Protein AF-A0AAV1ZS42-F1 (afdb_monomer_lite)

Structure (mmCIF, N/CA/C/O backbone):
data_AF-A0AAV1ZS42-F1
#
_entry.id   AF-A0AAV1ZS42-F1
#
lo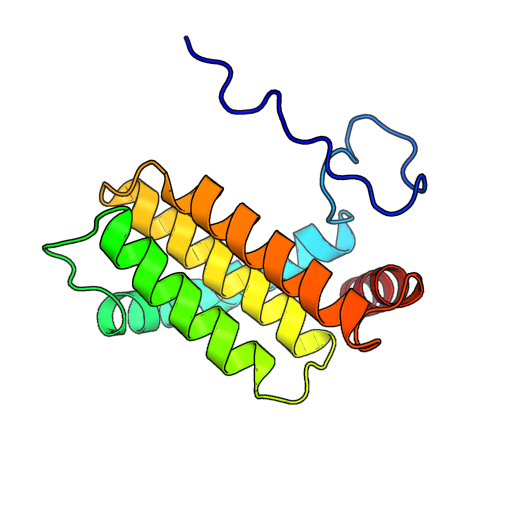op_
_atom_site.group_PDB
_atom_site.id
_atom_site.type_symbol
_atom_site.label_atom_id
_atom_site.label_alt_id
_atom_site.label_comp_id
_atom_site.label_asym_id
_atom_site.label_entity_id
_atom_site.label_seq_id
_atom_site.pdbx_PDB_ins_code
_atom_site.Cartn_x
_atom_site.Cartn_y
_atom_site.Cartn_z
_atom_site.occupancy
_atom_site.B_iso_or_equiv
_atom_site.auth_seq_id
_atom_site.auth_comp_id
_atom_site.auth_asym_id
_atom_site.auth_atom_id
_atom_site.pdbx_PDB_model_num
ATOM 1 N N . MET A 1 1 ? 27.129 5.785 1.826 1.00 35.09 1 MET A N 1
ATOM 2 C CA . MET A 1 1 ? 26.135 4.713 2.031 1.00 35.09 1 MET A CA 1
ATOM 3 C C . MET A 1 1 ? 24.907 5.416 2.598 1.00 35.09 1 MET A C 1
ATOM 5 O O . MET A 1 1 ? 24.977 5.878 3.723 1.00 35.09 1 MET A O 1
ATOM 9 N N . GLN A 1 2 ? 23.919 5.741 1.757 1.00 31.06 2 GLN A N 1
ATOM 10 C CA . GLN A 1 2 ? 22.836 6.669 2.115 1.00 31.06 2 GLN A CA 1
ATOM 11 C C . GLN A 1 2 ? 21.816 5.997 3.042 1.00 31.06 2 GLN A C 1
ATOM 13 O O . GLN A 1 2 ? 21.239 4.968 2.697 1.00 31.06 2 GLN A O 1
ATOM 18 N N . ASP A 1 3 ? 21.599 6.625 4.196 1.00 29.86 3 ASP A N 1
ATOM 19 C CA . ASP A 1 3 ? 20.615 6.313 5.237 1.00 29.86 3 ASP A CA 1
ATOM 20 C C . ASP A 1 3 ? 19.158 6.476 4.758 1.00 29.86 3 ASP A C 1
ATOM 22 O O . ASP A 1 3 ? 18.409 7.325 5.250 1.00 29.86 3 ASP A O 1
ATOM 26 N N . TYR A 1 4 ? 18.718 5.658 3.799 1.00 36.59 4 TYR A N 1
ATOM 27 C CA . TYR A 1 4 ? 17.371 5.747 3.212 1.00 36.59 4 TYR A CA 1
ATOM 28 C C . TYR A 1 4 ? 16.216 5.425 4.187 1.00 36.59 4 TYR A C 1
ATOM 30 O O . TYR A 1 4 ? 15.054 5.623 3.838 1.00 36.59 4 TYR A O 1
ATOM 38 N N . TYR A 1 5 ? 16.506 5.001 5.425 1.00 37.84 5 TYR A N 1
ATOM 39 C CA . TYR A 1 5 ? 15.503 4.591 6.421 1.00 37.84 5 TYR A CA 1
ATOM 40 C C . TYR A 1 5 ? 15.480 5.424 7.717 1.00 37.84 5 TYR A C 1
ATOM 42 O O . TYR A 1 5 ? 14.797 5.059 8.671 1.00 37.84 5 TYR A O 1
ATOM 50 N N . SER A 1 6 ? 16.153 6.579 7.776 1.00 33.28 6 SER A N 1
ATOM 51 C CA . SER A 1 6 ? 16.131 7.442 8.977 1.00 33.28 6 SER A CA 1
ATOM 52 C C . SER A 1 6 ? 14.791 8.175 9.217 1.00 33.28 6 SER A C 1
ATOM 54 O O . SER A 1 6 ? 14.588 8.763 10.281 1.00 33.28 6 SER A O 1
ATOM 56 N N . ALA A 1 7 ? 13.850 8.115 8.265 1.00 36.47 7 ALA A N 1
ATOM 57 C CA . ALA A 1 7 ? 12.651 8.960 8.234 1.00 36.47 7 ALA A CA 1
ATOM 58 C C . ALA A 1 7 ? 11.328 8.286 8.657 1.00 36.47 7 ALA A C 1
ATOM 60 O O . ALA A 1 7 ? 10.276 8.923 8.575 1.00 36.47 7 ALA A O 1
ATOM 61 N N . TRP A 1 8 ? 11.323 7.043 9.152 1.00 40.47 8 TRP A N 1
ATOM 62 C CA . TRP A 1 8 ? 10.099 6.474 9.736 1.00 40.47 8 TRP A CA 1
ATOM 63 C C . TRP A 1 8 ? 9.869 7.017 11.155 1.00 40.47 8 TRP A C 1
ATOM 65 O O . TRP A 1 8 ? 10.159 6.387 12.169 1.00 40.47 8 TRP A O 1
ATOM 75 N N . LYS A 1 9 ? 9.334 8.239 11.217 1.00 35.59 9 LYS A N 1
ATOM 76 C CA . LYS A 1 9 ? 8.607 8.774 12.374 1.00 35.59 9 LYS A CA 1
ATOM 77 C C . LYS A 1 9 ? 7.246 9.286 11.913 1.00 35.59 9 LYS A C 1
ATOM 79 O O . LYS A 1 9 ? 6.958 10.474 12.028 1.00 35.59 9 LYS A O 1
ATOM 84 N N . TRP A 1 10 ? 6.394 8.399 11.398 1.00 37.28 10 TRP A N 1
ATOM 85 C CA . TRP A 1 10 ? 4.983 8.742 11.247 1.00 37.28 10 TRP A CA 1
ATOM 86 C C . TRP A 1 10 ? 4.242 8.378 12.546 1.00 37.28 10 TRP A C 1
ATOM 88 O O . TRP A 1 10 ? 4.184 7.212 12.920 1.00 37.28 10 TRP A O 1
ATOM 98 N N . ARG A 1 11 ? 3.751 9.388 13.285 1.00 42.28 11 ARG A N 1
ATOM 99 C CA . ARG A 1 11 ? 2.984 9.228 14.537 1.00 42.28 11 ARG A CA 1
ATOM 100 C C . ARG A 1 11 ? 1.586 9.847 14.414 1.00 42.28 11 ARG A C 1
ATOM 102 O O . ARG A 1 11 ? 1.464 11.063 14.558 1.00 42.28 11 ARG A O 1
ATOM 109 N N . PRO A 1 12 ? 0.528 9.034 14.297 1.00 35.53 12 PRO A N 1
ATOM 110 C CA . PRO A 1 12 ? -0.745 9.310 14.940 1.00 35.53 12 PRO A CA 1
ATOM 111 C C . PRO A 1 12 ? -0.954 8.302 16.082 1.00 35.53 12 PRO A C 1
ATOM 113 O O . PRO A 1 12 ? -0.942 7.097 15.864 1.00 35.53 12 PRO A O 1
ATOM 116 N N . CYS A 1 13 ? -1.137 8.837 17.291 1.00 38.97 13 CYS A N 1
ATOM 117 C CA . CYS A 1 13 ? -1.242 8.166 18.595 1.00 38.97 13 CYS A CA 1
ATOM 118 C C . CYS A 1 13 ? 0.096 7.708 19.211 1.00 38.97 13 CYS A C 1
ATOM 120 O O . CYS A 1 13 ? 0.781 6.804 18.749 1.00 38.97 13 CYS A O 1
ATOM 122 N N . LYS A 1 14 ? 0.463 8.361 20.322 1.00 40.44 14 LYS A N 1
ATOM 123 C CA . LYS A 1 14 ? 1.601 8.050 21.206 1.00 40.44 14 LYS A CA 1
ATOM 124 C C . LYS A 1 14 ? 1.376 6.734 21.985 1.00 40.44 14 LYS A C 1
ATOM 126 O O . LYS A 1 14 ? 1.508 6.730 23.203 1.00 40.44 14 LYS A O 1
ATOM 131 N N . GLN A 1 15 ? 0.970 5.656 21.318 1.00 44.91 15 GLN A N 1
ATOM 132 C CA . GLN A 1 15 ? 0.534 4.418 21.978 1.00 44.91 15 GLN A CA 1
ATOM 133 C C . GLN A 1 15 ? 1.579 3.303 22.015 1.00 44.91 15 GLN A C 1
ATOM 135 O O . GLN A 1 15 ? 1.348 2.314 22.701 1.00 44.91 15 GLN A O 1
ATOM 140 N N . TYR A 1 16 ? 2.730 3.455 21.359 1.00 42.66 16 TYR A N 1
ATOM 141 C CA . TYR A 1 16 ? 3.692 2.360 21.274 1.00 42.66 16 TYR A CA 1
ATOM 142 C C . TYR A 1 16 ? 5.021 2.697 21.954 1.00 42.66 16 TYR A C 1
ATOM 144 O O . TYR A 1 16 ? 5.612 3.758 21.731 1.00 42.66 16 TYR A O 1
ATOM 152 N N . ALA A 1 17 ? 5.406 1.812 22.875 1.00 40.03 17 ALA A N 1
ATOM 153 C CA . ALA A 1 17 ? 6.334 2.069 23.970 1.00 40.03 17 ALA A CA 1
ATOM 154 C C . ALA A 1 17 ? 7.776 1.602 23.697 1.00 40.03 17 ALA A C 1
ATOM 156 O O . ALA A 1 17 ? 8.647 1.867 24.523 1.00 40.03 17 ALA A O 1
ATOM 157 N N . SER A 1 18 ? 8.066 0.942 22.568 1.00 47.62 18 SER A N 1
ATOM 158 C CA . SER A 1 18 ? 9.403 0.403 22.289 1.00 47.62 18 SER A CA 1
ATOM 159 C C . SER A 1 18 ? 9.937 0.759 20.897 1.00 47.62 18 SER A C 1
ATOM 161 O O . SER A 1 18 ? 9.195 1.080 19.973 1.00 47.62 18 SER A O 1
ATOM 163 N N . GLU A 1 19 ? 11.262 0.698 20.720 1.00 43.19 19 GLU A N 1
ATOM 164 C CA . GLU A 1 19 ? 11.923 0.957 19.430 1.00 43.19 19 GLU A CA 1
ATOM 165 C C . GLU A 1 19 ? 11.558 -0.035 18.315 1.00 43.19 19 GLU A C 1
ATOM 167 O O . GLU A 1 19 ? 11.743 0.301 17.145 1.00 43.19 19 GLU A O 1
ATOM 172 N N . LYS A 1 20 ? 10.999 -1.208 18.651 1.00 46.34 20 LYS A N 1
ATOM 173 C CA . LYS A 1 20 ? 10.417 -2.145 17.675 1.00 46.34 20 LYS A CA 1
ATOM 174 C C . LYS A 1 20 ? 9.103 -1.642 17.070 1.00 46.34 20 LYS A C 1
ATOM 176 O O . LYS A 1 20 ? 8.725 -2.112 16.008 1.00 46.34 20 LYS A O 1
ATOM 181 N N . ASP A 1 21 ? 8.472 -0.639 17.678 1.00 46.41 21 ASP A N 1
ATOM 182 C CA . ASP A 1 21 ? 7.167 -0.111 17.276 1.00 46.41 21 ASP A CA 1
ATOM 183 C C . ASP A 1 21 ? 7.273 1.190 16.456 1.00 46.41 21 ASP A C 1
ATOM 185 O O . ASP A 1 21 ? 6.419 2.076 16.523 1.00 46.41 21 ASP A O 1
ATOM 189 N N . ARG A 1 22 ? 8.365 1.365 15.697 1.00 46.53 22 ARG A N 1
ATOM 190 C CA . ARG A 1 22 ? 8.526 2.517 14.784 1.00 46.53 22 ARG A CA 1
ATOM 191 C C . ARG A 1 22 ? 7.737 2.360 13.478 1.00 46.53 22 ARG A C 1
ATOM 193 O O . ARG A 1 22 ? 7.775 3.256 12.633 1.00 46.53 22 ARG A O 1
ATOM 200 N N . THR A 1 23 ? 7.031 1.247 13.308 1.00 52.31 23 THR A N 1
ATOM 201 C CA . THR A 1 23 ? 6.086 1.014 12.218 1.00 52.31 23 THR A CA 1
ATOM 202 C C . THR A 1 23 ? 4.669 1.343 12.702 1.00 52.31 23 THR A C 1
ATOM 204 O O . THR A 1 23 ? 4.355 1.270 13.885 1.00 52.31 23 THR A O 1
ATOM 207 N N . LEU A 1 24 ? 3.785 1.743 11.787 1.00 52.31 24 LEU A N 1
ATOM 208 C CA . LEU A 1 24 ? 2.362 1.964 12.110 1.00 52.31 24 LEU A CA 1
ATOM 209 C C . LEU A 1 24 ? 1.597 0.654 12.291 1.00 52.31 24 LEU A C 1
ATOM 211 O O . LEU A 1 24 ? 0.422 0.657 12.650 1.00 52.31 24 LEU A O 1
ATOM 215 N N . PHE A 1 25 ? 2.255 -0.459 11.990 1.00 59.16 25 PHE A N 1
ATOM 216 C CA . PHE A 1 25 ? 1.681 -1.778 12.035 1.00 59.16 25 PHE A CA 1
ATOM 217 C C . PHE A 1 25 ? 2.158 -2.469 13.300 1.00 59.16 25 PHE A C 1
ATOM 219 O O . PHE A 1 25 ? 3.324 -2.796 13.456 1.00 59.16 25 PHE A O 1
ATOM 226 N N . THR A 1 26 ? 1.228 -2.726 14.211 1.00 65.62 26 THR A N 1
ATOM 227 C CA . THR A 1 26 ? 1.463 -3.689 15.293 1.00 65.62 26 THR A CA 1
ATOM 228 C C . THR A 1 26 ? 1.861 -5.054 14.719 1.00 65.62 26 THR A C 1
ATOM 230 O O . THR A 1 26 ? 1.418 -5.394 13.619 1.00 65.62 26 THR A O 1
ATOM 233 N N . SER A 1 27 ? 2.567 -5.889 15.487 1.00 67.62 27 SER A N 1
ATOM 234 C CA . SER A 1 27 ? 2.960 -7.237 15.040 1.00 67.62 27 SER A CA 1
ATOM 235 C C . SER A 1 27 ? 1.783 -8.108 14.577 1.00 67.62 27 SER A C 1
ATOM 237 O O . SER A 1 27 ? 1.951 -8.929 13.683 1.00 67.62 27 SER A O 1
ATOM 239 N N . ALA A 1 28 ? 0.579 -7.911 15.127 1.00 66.12 28 ALA A N 1
ATOM 240 C CA . ALA A 1 28 ? -0.634 -8.589 14.658 1.00 66.12 28 ALA A CA 1
ATOM 241 C C . ALA A 1 28 ? -0.969 -8.222 13.203 1.00 66.12 28 ALA A C 1
ATOM 243 O O . ALA A 1 28 ? -1.212 -9.090 12.368 1.00 66.12 28 ALA A O 1
ATOM 244 N N . ILE A 1 29 ? -0.911 -6.929 12.875 1.00 67.69 29 ILE A N 1
ATOM 245 C CA . ILE A 1 29 ? -1.129 -6.445 11.510 1.00 67.69 29 ILE A CA 1
ATOM 246 C C . ILE A 1 29 ? -0.001 -6.921 10.590 1.00 67.69 29 ILE A C 1
ATOM 248 O O . ILE A 1 29 ? -0.288 -7.383 9.491 1.00 67.69 29 ILE A O 1
ATOM 252 N N . GLU A 1 30 ? 1.257 -6.878 11.033 1.00 69.62 30 GLU A N 1
ATOM 253 C CA . GLU A 1 30 ? 2.394 -7.383 10.248 1.00 69.62 30 GLU A CA 1
ATOM 254 C C . GLU A 1 30 ? 2.247 -8.877 9.921 1.00 69.62 30 GLU A C 1
ATOM 256 O O . GLU A 1 30 ? 2.409 -9.279 8.768 1.00 69.62 30 GLU A O 1
ATOM 261 N N . ASN A 1 31 ? 1.871 -9.696 10.906 1.00 71.06 31 ASN A N 1
ATOM 262 C CA . ASN A 1 31 ? 1.640 -11.128 10.722 1.00 71.06 31 ASN A CA 1
ATOM 263 C C . ASN A 1 31 ? 0.471 -11.403 9.774 1.00 71.06 31 ASN A C 1
ATOM 265 O O . ASN A 1 31 ? 0.574 -12.274 8.910 1.00 71.06 31 ASN A O 1
ATOM 269 N N . GLN A 1 32 ? -0.622 -10.648 9.893 1.00 73.12 32 GLN A N 1
ATOM 270 C CA . GLN A 1 32 ? -1.776 -10.811 9.015 1.00 73.12 32 GLN A CA 1
ATOM 271 C C . GLN A 1 32 ? -1.469 -10.372 7.581 1.00 73.12 32 GLN A C 1
ATOM 273 O O . GLN A 1 32 ? -1.870 -11.050 6.634 1.00 73.12 32 GLN A O 1
ATOM 278 N N . VAL A 1 33 ? -0.726 -9.276 7.407 1.00 69.38 33 VAL A N 1
ATOM 279 C CA . VAL A 1 33 ? -0.200 -8.862 6.101 1.00 69.38 33 VAL A CA 1
ATOM 280 C C . VAL A 1 33 ? 0.651 -9.990 5.532 1.00 69.38 33 VAL A C 1
ATOM 282 O O . VAL A 1 33 ? 0.360 -10.455 4.439 1.00 69.38 33 VAL A O 1
ATOM 285 N N . LYS A 1 34 ? 1.615 -10.521 6.290 1.00 70.62 34 LYS A N 1
ATOM 286 C CA . LYS A 1 34 ? 2.455 -11.642 5.850 1.00 70.62 34 LYS A CA 1
ATOM 287 C C . LYS A 1 34 ? 1.633 -12.865 5.426 1.00 70.62 34 LYS A C 1
ATOM 289 O O . LYS A 1 34 ? 1.845 -13.387 4.340 1.00 70.62 34 LYS A O 1
ATOM 294 N N . LYS A 1 35 ? 0.632 -13.264 6.213 1.00 77.38 35 LYS A N 1
ATOM 295 C CA . LYS A 1 35 ? -0.282 -14.372 5.884 1.00 77.38 35 LYS A CA 1
ATOM 296 C C . LYS A 1 35 ? -1.064 -14.113 4.591 1.00 77.38 35 LYS A C 1
ATOM 298 O O . LYS A 1 35 ? -1.267 -15.027 3.797 1.00 77.38 35 LYS A O 1
ATOM 303 N N . LEU A 1 36 ? -1.521 -12.880 4.365 1.00 71.44 36 LEU A N 1
ATOM 304 C CA . LEU A 1 36 ? -2.185 -12.493 3.117 1.00 71.44 36 LEU A CA 1
ATOM 305 C C . LEU A 1 36 ? -1.217 -12.506 1.932 1.00 71.44 36 LEU A C 1
ATOM 307 O O . LEU A 1 36 ? -1.604 -12.945 0.855 1.00 71.44 36 LEU A O 1
ATOM 311 N N . LEU A 1 37 ? 0.023 -12.064 2.130 1.00 66.75 37 LEU A N 1
ATOM 312 C CA . LEU A 1 37 ? 1.072 -12.098 1.114 1.00 66.75 37 LEU A CA 1
ATOM 313 C C . LEU A 1 37 ? 1.416 -13.536 0.715 1.00 66.75 37 LEU A C 1
ATOM 315 O O . LEU A 1 37 ? 1.406 -13.846 -0.472 1.00 66.75 37 LEU A O 1
ATOM 319 N N . ASP A 1 38 ? 1.627 -14.419 1.689 1.00 70.88 38 ASP A N 1
ATOM 320 C CA . ASP A 1 38 ? 1.951 -15.828 1.449 1.00 70.88 38 ASP A CA 1
ATOM 321 C C . ASP A 1 38 ? 0.811 -16.545 0.699 1.00 70.88 38 ASP A C 1
ATOM 323 O O . ASP A 1 38 ? 1.057 -17.343 -0.204 1.00 70.88 38 ASP A O 1
ATOM 327 N N . ASN A 1 39 ? -0.449 -16.211 1.008 1.00 72.06 39 ASN A N 1
ATOM 328 C CA . ASN A 1 39 ? -1.620 -16.804 0.353 1.00 72.06 39 ASN A CA 1
ATOM 329 C C . ASN A 1 39 ? -1.959 -16.178 -1.012 1.00 72.06 39 ASN A C 1
ATOM 331 O O . ASN A 1 39 ? -2.511 -16.859 -1.875 1.00 72.06 39 ASN A O 1
ATOM 335 N N . MET A 1 40 ? -1.683 -14.884 -1.215 1.00 66.94 40 MET A N 1
ATOM 336 C CA . MET A 1 40 ? -2.052 -14.151 -2.436 1.00 66.94 40 MET A CA 1
ATOM 337 C C . MET A 1 40 ? -0.875 -13.876 -3.374 1.00 66.94 40 MET A C 1
ATOM 339 O O . MET A 1 40 ? -1.082 -13.260 -4.418 1.00 66.94 40 MET A O 1
ATOM 343 N N . GLY A 1 41 ? 0.341 -14.319 -3.050 1.00 65.06 41 GLY A N 1
ATOM 344 C CA . GLY A 1 41 ? 1.545 -14.098 -3.858 1.00 65.06 41 GLY A CA 1
ATOM 345 C C . GLY A 1 41 ? 1.359 -14.437 -5.344 1.00 65.06 41 GLY A C 1
ATOM 346 O O . GLY A 1 41 ? 1.554 -13.550 -6.177 1.00 65.06 41 GLY A O 1
ATOM 347 N N . PRO A 1 42 ? 0.881 -15.648 -5.700 1.00 68.19 42 PRO A N 1
ATOM 348 C CA . PRO A 1 42 ? 0.652 -16.020 -7.098 1.00 68.19 42 PRO A CA 1
ATOM 349 C C . PRO A 1 42 ? -0.369 -15.121 -7.806 1.00 68.19 42 PRO A C 1
ATOM 351 O O . PRO A 1 42 ? -0.153 -14.702 -8.938 1.00 68.19 42 PRO A O 1
ATOM 354 N N . TYR A 1 43 ? -1.462 -14.772 -7.123 1.00 67.44 43 TYR A N 1
ATOM 355 C CA . TYR A 1 43 ? -2.496 -13.894 -7.675 1.00 67.44 43 TYR A CA 1
ATOM 356 C C . TYR A 1 43 ? -1.988 -12.458 -7.850 1.00 67.44 43 TYR A C 1
ATOM 358 O O . TYR A 1 43 ? -2.298 -11.797 -8.836 1.00 67.44 43 TYR A O 1
ATOM 366 N N . THR A 1 44 ? -1.153 -11.986 -6.923 1.00 67.19 44 THR A N 1
ATOM 367 C CA . THR A 1 44 ? -0.611 -10.625 -6.965 1.00 67.19 44 THR A CA 1
ATOM 368 C C . THR A 1 44 ? 0.362 -10.441 -8.125 1.00 67.19 44 THR A C 1
ATOM 370 O O . THR A 1 44 ? 0.358 -9.379 -8.737 1.00 67.19 44 THR A O 1
ATOM 373 N N . HIS A 1 45 ? 1.144 -11.468 -8.471 1.00 69.06 45 HIS A N 1
ATOM 374 C CA . HIS A 1 45 ? 1.990 -11.446 -9.667 1.00 69.06 45 HIS A CA 1
ATOM 375 C C . HIS A 1 45 ? 1.168 -11.347 -10.957 1.00 69.06 45 HIS A C 1
ATOM 377 O O . HIS A 1 45 ? 1.480 -10.519 -11.805 1.00 69.06 45 HIS A O 1
ATOM 383 N N . VAL A 1 46 ? 0.079 -12.114 -11.072 1.00 73.12 46 VAL A N 1
ATOM 384 C CA . VAL A 1 46 ? -0.819 -12.048 -12.239 1.00 73.12 46 VAL A CA 1
ATOM 385 C C . VAL A 1 46 ? -1.476 -10.672 -12.357 1.00 73.12 46 VAL A C 1
ATOM 387 O O . VAL A 1 46 ? -1.528 -10.099 -13.441 1.00 73.12 46 VAL A O 1
ATOM 390 N N . CYS A 1 47 ? -1.968 -10.105 -11.253 1.00 76.19 47 CYS A N 1
ATOM 391 C CA . CYS A 1 47 ? -2.516 -8.748 -11.273 1.00 76.19 47 CYS A CA 1
ATOM 392 C C . CYS A 1 47 ? -1.445 -7.712 -11.642 1.00 76.19 47 CYS A C 1
ATOM 394 O O . CYS A 1 47 ? -1.714 -6.822 -12.444 1.00 76.19 47 CYS A O 1
ATOM 396 N N . PHE A 1 48 ? -0.224 -7.867 -11.127 1.00 79.62 48 PHE A N 1
ATOM 397 C CA . PHE A 1 48 ? 0.888 -6.976 -11.438 1.00 79.62 48 PHE A CA 1
ATOM 398 C C . PHE A 1 48 ? 1.219 -6.976 -12.935 1.00 79.62 48 PHE A C 1
ATOM 400 O O . PHE A 1 48 ? 1.343 -5.910 -13.525 1.00 79.62 48 PHE A O 1
ATOM 407 N N . GLU A 1 49 ? 1.307 -8.145 -13.569 1.00 81.12 49 GLU A N 1
ATOM 408 C CA . GLU A 1 49 ? 1.567 -8.262 -15.012 1.00 81.12 49 GLU A CA 1
ATOM 409 C C . GLU A 1 49 ? 0.438 -7.687 -15.882 1.00 81.12 49 GLU A C 1
ATOM 411 O O . GLU A 1 49 ? 0.691 -7.241 -16.996 1.00 81.12 49 GLU A O 1
ATOM 416 N N . ASN A 1 50 ? -0.801 -7.659 -15.378 1.00 82.75 50 ASN A N 1
ATOM 417 C CA . ASN A 1 50 ? -1.916 -7.003 -16.066 1.00 82.75 50 ASN A CA 1
ATOM 418 C C . ASN A 1 50 ? -1.888 -5.474 -15.910 1.00 82.75 50 ASN A C 1
ATOM 420 O O . ASN A 1 50 ? -2.326 -4.748 -16.801 1.00 82.75 50 ASN A O 1
ATOM 424 N N . ASP A 1 51 ? -1.415 -4.983 -14.763 1.00 83.31 51 ASP A N 1
ATOM 425 C CA . ASP A 1 51 ? -1.405 -3.558 -14.432 1.00 83.31 51 ASP A CA 1
ATOM 426 C C . ASP A 1 51 ? -0.160 -2.821 -14.943 1.00 83.31 51 ASP A C 1
ATOM 428 O O . ASP A 1 51 ? -0.217 -1.603 -15.144 1.00 83.31 51 ASP A O 1
ATOM 432 N N . PHE A 1 52 ? 0.948 -3.536 -15.141 1.00 84.12 52 PHE A N 1
ATOM 433 C CA . PHE A 1 52 ? 2.234 -2.997 -15.568 1.00 84.12 52 PHE A CA 1
ATOM 434 C C . PHE A 1 52 ? 2.671 -3.586 -16.903 1.00 84.12 52 PHE A C 1
ATOM 436 O O . PHE A 1 52 ? 2.630 -4.794 -17.098 1.00 84.12 52 PHE A O 1
ATOM 443 N N . ASP A 1 53 ? 3.206 -2.737 -17.780 1.00 82.19 53 ASP A N 1
ATOM 444 C CA . ASP A 1 53 ? 4.019 -3.199 -18.904 1.00 82.19 53 ASP A CA 1
ATOM 445 C C . ASP A 1 53 ? 5.374 -3.702 -18.362 1.00 82.19 53 ASP A C 1
ATOM 447 O O . ASP A 1 53 ? 6.155 -2.881 -17.859 1.00 82.19 53 ASP A O 1
ATOM 451 N N . PRO A 1 54 ? 5.691 -5.011 -18.459 1.00 72.00 54 PRO A N 1
ATOM 452 C CA . PRO A 1 54 ? 6.934 -5.574 -17.928 1.00 72.00 54 PRO A CA 1
ATOM 453 C C . PRO A 1 54 ? 8.193 -4.959 -18.549 1.00 72.00 54 PRO A C 1
ATOM 455 O O . PRO A 1 54 ? 9.265 -5.011 -17.949 1.00 72.00 54 PRO A O 1
ATOM 458 N N . LEU A 1 55 ? 8.076 -4.372 -19.744 1.00 76.75 55 LEU A N 1
ATOM 459 C CA . LEU A 1 55 ? 9.188 -3.762 -20.471 1.00 76.75 55 LEU A CA 1
ATOM 460 C C . LEU A 1 55 ? 9.427 -2.298 -20.081 1.00 76.75 55 LEU A C 1
ATOM 462 O O . LEU A 1 55 ? 10.444 -1.726 -20.476 1.00 76.75 55 LEU A O 1
ATOM 466 N N . ASN A 1 56 ? 8.519 -1.681 -19.320 1.00 82.12 56 ASN A N 1
ATOM 467 C CA . ASN A 1 56 ? 8.552 -0.246 -19.040 1.00 82.12 56 ASN A CA 1
ATOM 468 C C . ASN A 1 56 ? 8.215 0.099 -17.580 1.00 82.12 56 ASN A C 1
ATOM 470 O O . ASN A 1 56 ? 7.525 1.082 -17.283 1.00 82.12 56 ASN A O 1
ATOM 474 N N . ILE A 1 57 ? 8.725 -0.703 -16.645 1.00 87.62 57 ILE A N 1
ATOM 475 C CA . ILE A 1 57 ? 8.563 -0.438 -15.216 1.00 87.62 57 ILE A CA 1
ATOM 476 C C . ILE A 1 57 ? 9.465 0.730 -14.805 1.00 87.62 57 ILE A C 1
ATOM 478 O O . ILE A 1 57 ? 10.691 0.676 -14.838 1.00 87.62 57 ILE A O 1
ATOM 482 N N . SER A 1 58 ? 8.827 1.814 -14.382 1.00 91.44 58 SER A N 1
ATOM 483 C CA . SER A 1 58 ? 9.467 3.047 -13.927 1.00 91.44 58 SER A CA 1
ATOM 484 C C . SER A 1 58 ? 8.711 3.668 -12.754 1.00 91.44 58 SER A C 1
ATOM 486 O O . SER A 1 58 ? 7.527 3.399 -12.542 1.00 91.44 58 SER A O 1
ATOM 488 N N . ASN A 1 59 ? 9.361 4.581 -12.028 1.00 88.81 59 ASN A N 1
ATOM 489 C CA . ASN A 1 59 ? 8.715 5.344 -10.951 1.00 88.81 59 ASN A CA 1
ATOM 490 C C . ASN A 1 59 ? 7.425 6.041 -11.415 1.00 88.81 59 ASN A C 1
ATOM 492 O O . ASN A 1 59 ? 6.460 6.105 -10.658 1.00 88.81 59 ASN A O 1
ATOM 496 N N . LYS A 1 60 ? 7.399 6.528 -12.663 1.00 92.19 60 LYS A N 1
ATOM 497 C CA . LYS A 1 60 ? 6.226 7.176 -13.255 1.00 92.19 60 LYS A CA 1
ATOM 498 C C . LYS A 1 60 ? 5.079 6.181 -13.444 1.00 92.19 60 LYS A C 1
ATOM 500 O O . LYS A 1 60 ? 3.996 6.421 -12.923 1.00 92.19 60 LYS A O 1
ATOM 505 N N . SER A 1 61 ? 5.341 5.050 -14.103 1.00 91.81 61 SER A N 1
ATOM 506 C CA . SER A 1 61 ? 4.330 3.997 -14.298 1.00 91.81 61 SER A CA 1
ATOM 507 C C . SER A 1 61 ? 3.786 3.471 -12.963 1.00 91.81 61 SER A C 1
ATOM 509 O O . SER A 1 61 ? 2.580 3.325 -12.793 1.00 91.81 61 SER A O 1
ATOM 511 N N . PHE A 1 62 ? 4.658 3.295 -11.962 1.00 92.94 62 PHE A N 1
ATOM 512 C CA . PHE A 1 62 ? 4.247 2.893 -10.621 1.00 92.94 62 PHE A CA 1
ATOM 513 C C . PHE A 1 62 ? 3.354 3.936 -9.958 1.00 92.94 62 PHE A C 1
ATOM 515 O O . PHE A 1 62 ? 2.330 3.587 -9.379 1.00 92.94 62 PHE A O 1
ATOM 522 N N . GLN A 1 63 ? 3.708 5.218 -10.053 1.00 91.88 63 GLN A N 1
ATOM 523 C CA . GLN A 1 63 ? 2.891 6.293 -9.504 1.00 91.88 63 GLN A CA 1
ATOM 524 C C . GLN A 1 63 ? 1.497 6.342 -10.143 1.00 91.88 63 GLN A C 1
ATOM 526 O O . GLN A 1 63 ? 0.516 6.545 -9.425 1.00 91.88 63 GLN A O 1
ATOM 531 N N . GLU A 1 64 ? 1.397 6.144 -11.457 1.00 91.31 64 GLU A N 1
ATOM 532 C CA . GLU A 1 64 ? 0.125 6.114 -12.187 1.00 91.31 64 GLU A CA 1
ATOM 533 C C . GLU A 1 64 ? -0.754 4.946 -11.719 1.00 91.31 64 GLU A C 1
ATOM 535 O O . GLU A 1 64 ? -1.889 5.168 -11.289 1.00 91.31 64 GLU A O 1
ATOM 540 N N . VAL A 1 65 ? -0.208 3.724 -11.697 1.00 90.19 65 VAL A N 1
ATOM 541 C CA . VAL A 1 65 ? -0.928 2.525 -11.236 1.00 90.19 65 VAL A CA 1
ATOM 542 C C . VAL A 1 65 ? -1.327 2.647 -9.764 1.00 90.19 65 VAL A C 1
ATOM 544 O O . VAL A 1 65 ? -2.481 2.419 -9.407 1.00 90.19 65 VAL A O 1
ATOM 547 N N . CYS A 1 66 ? -0.404 3.073 -8.899 1.00 90.25 66 CYS A N 1
ATOM 548 C CA . CYS A 1 66 ? -0.669 3.265 -7.475 1.00 90.25 66 CYS A CA 1
ATOM 549 C C . CYS A 1 66 ? -1.787 4.294 -7.241 1.00 90.25 66 CYS A C 1
ATOM 551 O O . CYS A 1 66 ? -2.671 4.065 -6.416 1.00 90.25 66 CYS A O 1
ATOM 553 N N . SER A 1 67 ? -1.799 5.393 -8.003 1.00 89.06 67 SER A N 1
ATOM 554 C CA . SER A 1 67 ? -2.853 6.410 -7.894 1.00 89.06 67 SER A CA 1
ATOM 555 C C . SER A 1 67 ? -4.216 5.875 -8.335 1.00 89.06 67 SER A C 1
ATOM 557 O O . SER A 1 67 ? -5.214 6.180 -7.683 1.00 89.06 67 SER A O 1
ATOM 559 N N . ARG A 1 68 ? -4.268 5.052 -9.394 1.00 89.19 68 ARG A N 1
ATOM 560 C CA . ARG A 1 68 ? -5.501 4.389 -9.850 1.00 89.19 68 ARG A CA 1
ATOM 561 C C . ARG A 1 68 ? -6.079 3.485 -8.761 1.00 89.19 68 ARG A C 1
ATOM 563 O O . ARG A 1 68 ? -7.217 3.695 -8.356 1.00 89.19 68 ARG A O 1
ATOM 570 N N . ILE A 1 69 ? -5.271 2.568 -8.227 1.00 86.94 69 ILE A N 1
ATOM 571 C CA . ILE A 1 69 ? -5.700 1.598 -7.205 1.00 86.94 69 ILE A CA 1
ATOM 572 C C . ILE A 1 69 ? -6.209 2.308 -5.942 1.00 86.94 69 ILE A C 1
ATOM 574 O O . ILE A 1 69 ? -7.241 1.943 -5.381 1.00 86.94 69 ILE A O 1
ATOM 578 N N . VAL A 1 70 ? -5.501 3.346 -5.482 1.00 86.44 70 VAL A N 1
ATOM 579 C CA . VAL A 1 70 ? -5.921 4.120 -4.303 1.00 86.44 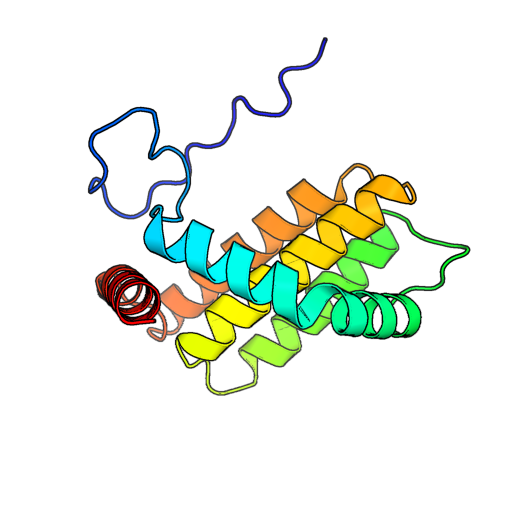70 VAL A CA 1
ATOM 580 C C . VAL A 1 70 ? -7.230 4.870 -4.561 1.00 86.44 70 VAL A C 1
ATOM 582 O O . VAL A 1 70 ? -8.077 4.928 -3.671 1.00 86.44 70 VAL A O 1
ATOM 585 N N . LYS A 1 71 ? -7.415 5.429 -5.763 1.00 84.31 71 LYS A N 1
ATOM 586 C CA . LYS A 1 71 ? -8.637 6.149 -6.134 1.00 84.31 71 LYS A CA 1
ATOM 587 C C . LYS A 1 71 ? -9.850 5.221 -6.199 1.00 84.31 71 LYS A C 1
ATOM 589 O O . LYS A 1 71 ? -10.875 5.552 -5.614 1.00 84.31 71 LYS A O 1
ATOM 594 N N . GLU A 1 72 ? -9.722 4.063 -6.841 1.00 79.88 72 GLU A N 1
ATOM 595 C CA . GLU A 1 72 ? -10.783 3.044 -6.877 1.00 79.88 72 GLU A CA 1
ATOM 596 C C . GLU A 1 72 ? -11.216 2.657 -5.457 1.00 79.88 72 GLU A C 1
ATOM 598 O O . GLU A 1 72 ? -12.401 2.533 -5.165 1.00 79.88 72 GLU A O 1
ATOM 603 N N . HIS A 1 73 ? -10.260 2.574 -4.531 1.00 72.81 73 HIS A N 1
ATOM 604 C CA . HIS A 1 73 ? -10.558 2.284 -3.134 1.00 72.81 73 HIS A CA 1
ATOM 605 C C . HIS A 1 73 ? -11.283 3.416 -2.394 1.00 72.81 73 HIS A C 1
ATOM 607 O O . HIS A 1 73 ? -12.046 3.144 -1.474 1.00 72.81 73 HIS A O 1
ATOM 613 N N . LEU A 1 74 ? -11.027 4.679 -2.751 1.00 68.00 74 LEU A N 1
ATOM 614 C CA . LEU A 1 74 ? -11.690 5.844 -2.152 1.00 68.00 74 LEU A CA 1
ATOM 615 C C . LEU A 1 74 ? -13.171 5.933 -2.538 1.00 68.00 74 LEU A C 1
ATOM 617 O O . LEU A 1 74 ? -13.985 6.350 -1.708 1.00 68.00 74 LEU A O 1
ATOM 621 N N . GLU A 1 75 ? -13.494 5.559 -3.779 1.00 65.69 75 GLU A N 1
ATOM 622 C CA . GLU A 1 75 ? -14.852 5.586 -4.340 1.00 65.69 75 GLU A CA 1
ATOM 623 C C . GLU A 1 75 ? -15.760 4.503 -3.732 1.00 65.69 75 GLU A C 1
ATOM 625 O O . GLU A 1 75 ? -16.975 4.681 -3.651 1.00 65.69 75 GLU A O 1
ATOM 630 N N . GLU A 1 76 ? -15.182 3.405 -3.246 1.00 62.38 76 GLU A N 1
ATOM 631 C CA . GLU A 1 76 ? -15.914 2.335 -2.573 1.00 62.38 76 GLU A CA 1
ATOM 632 C C . GLU A 1 76 ? -16.099 2.594 -1.066 1.00 62.38 76 GLU A C 1
ATOM 634 O O . GLU A 1 76 ? -15.385 3.381 -0.435 1.00 62.38 76 GLU A O 1
ATOM 639 N N . ASP A 1 77 ? -17.062 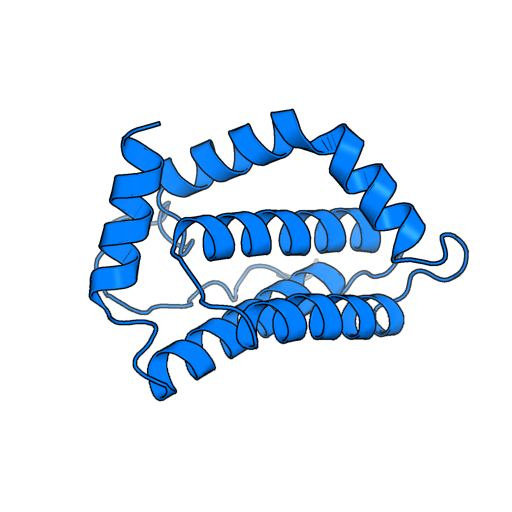1.910 -0.440 1.00 61.59 77 ASP A N 1
ATOM 640 C CA . ASP A 1 77 ? -17.227 1.972 1.013 1.00 61.59 77 ASP A CA 1
ATOM 641 C C . ASP A 1 77 ? -16.050 1.258 1.719 1.00 61.59 77 ASP A C 1
ATOM 643 O O . ASP A 1 77 ? -15.946 0.025 1.732 1.00 61.59 77 ASP A O 1
ATOM 647 N N . VAL A 1 78 ? -15.099 2.042 2.242 1.00 60.72 78 VAL A N 1
ATOM 648 C CA . VAL A 1 78 ? -13.839 1.597 2.848 1.00 60.72 78 VAL A CA 1
ATOM 649 C C . VAL A 1 78 ? -14.116 0.921 4.189 1.00 60.72 78 VAL A C 1
ATOM 651 O O . VAL A 1 78 ? -14.016 1.515 5.259 1.00 60.72 78 VAL A O 1
ATOM 654 N N . GLY A 1 79 ? -14.439 -0.368 4.139 1.00 68.81 79 GLY A N 1
ATOM 655 C CA . GLY A 1 79 ? -14.395 -1.237 5.310 1.00 68.81 79 GLY A CA 1
ATOM 656 C C . GLY A 1 79 ? -12.951 -1.560 5.720 1.00 68.81 79 GLY A C 1
ATOM 657 O O . GLY A 1 79 ? -12.069 -1.722 4.874 1.00 68.81 79 GLY A O 1
ATOM 658 N N . LEU A 1 80 ? -12.705 -1.759 7.018 1.00 70.75 80 LEU A N 1
ATOM 659 C CA . LEU A 1 80 ? -11.373 -2.042 7.585 1.00 70.75 80 LEU A CA 1
ATOM 660 C C . LEU A 1 80 ? -10.627 -3.199 6.896 1.00 70.75 80 LEU A C 1
ATOM 662 O O . LEU A 1 80 ? -9.430 -3.111 6.627 1.00 70.75 80 LEU A O 1
ATOM 666 N N . LYS A 1 81 ? -11.344 -4.276 6.544 1.00 72.38 81 LYS A N 1
ATOM 667 C CA . LYS A 1 81 ? -10.778 -5.427 5.815 1.00 72.38 81 LYS A CA 1
ATOM 668 C C . LYS A 1 81 ? -10.255 -5.046 4.428 1.00 72.38 81 LYS A C 1
ATOM 670 O O . LYS A 1 81 ? -9.270 -5.621 3.970 1.00 72.38 81 LYS A O 1
ATOM 675 N N . ARG A 1 82 ? -10.925 -4.115 3.744 1.00 76.25 82 ARG A N 1
ATOM 676 C CA . ARG A 1 82 ? -10.531 -3.644 2.410 1.00 76.25 82 ARG A CA 1
ATOM 677 C C . ARG A 1 82 ? -9.276 -2.775 2.497 1.00 76.25 82 ARG A C 1
ATOM 679 O O . ARG A 1 82 ? -8.352 -3.011 1.724 1.00 76.25 82 ARG A O 1
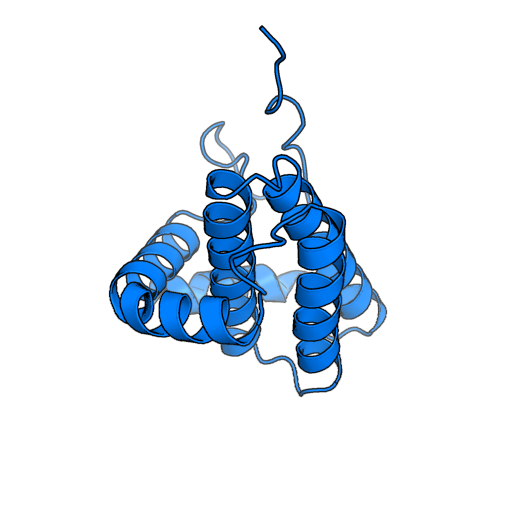ATOM 686 N N . PHE A 1 83 ? -9.181 -1.908 3.507 1.00 79.50 83 PHE A N 1
ATOM 687 C CA . PHE A 1 83 ? -7.983 -1.100 3.756 1.00 79.50 83 PHE A CA 1
ATOM 688 C C . PHE A 1 83 ? -6.724 -1.959 3.967 1.00 79.50 83 PHE A C 1
ATOM 690 O O . PHE A 1 83 ? -5.691 -1.712 3.348 1.00 79.50 83 PHE A O 1
ATOM 697 N N . VAL A 1 84 ? -6.809 -3.026 4.774 1.00 77.38 84 VAL A N 1
ATOM 698 C CA . VAL A 1 84 ? -5.672 -3.947 4.980 1.00 77.38 84 VAL A CA 1
ATOM 699 C C . VAL A 1 84 ? -5.256 -4.625 3.669 1.00 77.38 84 VAL A C 1
ATOM 701 O O . VAL A 1 84 ? -4.063 -4.715 3.373 1.00 77.38 84 VAL A O 1
ATOM 704 N N . LYS A 1 85 ? -6.221 -5.055 2.844 1.00 78.88 85 LYS A N 1
ATOM 705 C CA . LYS A 1 85 ? -5.935 -5.634 1.521 1.00 78.88 85 LYS A CA 1
ATOM 706 C C . LYS A 1 85 ? -5.260 -4.631 0.587 1.00 78.88 85 LYS A C 1
ATOM 708 O O . LYS A 1 85 ? -4.301 -5.002 -0.080 1.00 78.88 85 LYS A O 1
ATOM 713 N N . LEU A 1 86 ? -5.712 -3.377 0.574 1.00 84.12 86 LEU A N 1
ATOM 714 C CA . LEU A 1 86 ? -5.085 -2.313 -0.211 1.00 84.12 86 LEU A CA 1
ATOM 715 C C . LEU A 1 86 ? -3.616 -2.129 0.179 1.00 84.12 86 LEU A C 1
ATOM 717 O O . LEU A 1 86 ? -2.753 -2.104 -0.696 1.00 84.12 86 LEU A O 1
ATOM 721 N N . CYS A 1 87 ? -3.321 -2.052 1.480 1.00 81.50 87 CYS A N 1
ATOM 722 C CA . CYS A 1 87 ? -1.946 -1.956 1.971 1.00 81.50 87 CYS A CA 1
ATOM 723 C C . CYS A 1 87 ? -1.080 -3.124 1.472 1.00 81.50 87 CYS A C 1
ATOM 725 O O . CYS A 1 87 ? 0.060 -2.904 1.067 1.00 81.50 87 CYS A O 1
ATOM 727 N N . CYS A 1 88 ? -1.627 -4.345 1.443 1.00 79.31 88 CYS A N 1
ATOM 728 C CA . CYS A 1 88 ? -0.924 -5.519 0.918 1.00 79.31 88 CYS A CA 1
ATOM 729 C C . CYS A 1 88 ? -0.654 -5.405 -0.590 1.00 79.31 88 CYS A C 1
ATOM 731 O O . CYS A 1 88 ? 0.470 -5.642 -1.023 1.00 79.31 88 CYS A O 1
ATOM 733 N N . VAL A 1 89 ? -1.659 -5.018 -1.387 1.00 84.56 89 VAL A N 1
ATOM 734 C CA . VAL A 1 89 ? -1.530 -4.872 -2.850 1.00 84.56 89 VAL A CA 1
ATOM 735 C C . VAL A 1 89 ? -0.504 -3.797 -3.198 1.00 84.56 89 VAL A C 1
ATOM 737 O O . VAL A 1 89 ? 0.447 -4.063 -3.928 1.00 84.56 89 VAL A O 1
ATOM 740 N N . VAL A 1 90 ? -0.648 -2.602 -2.622 1.00 87.19 90 VAL A N 1
ATOM 741 C CA . VAL A 1 90 ? 0.257 -1.473 -2.876 1.00 87.19 90 VAL A CA 1
ATOM 742 C C . VAL A 1 90 ? 1.680 -1.794 -2.409 1.00 87.19 90 VAL A C 1
ATOM 744 O O . VAL A 1 90 ? 2.638 -1.468 -3.109 1.00 87.19 90 VAL A O 1
ATOM 747 N N . GLY A 1 91 ? 1.832 -2.469 -1.265 1.00 84.19 91 GLY A N 1
ATOM 748 C CA . GLY A 1 91 ? 3.130 -2.919 -0.760 1.00 84.19 91 GLY A CA 1
ATOM 749 C C . GLY A 1 91 ? 3.810 -3.932 -1.684 1.00 84.19 91 GLY A C 1
ATOM 750 O O . GLY A 1 91 ? 4.990 -3.777 -1.998 1.00 84.19 91 GLY A O 1
ATOM 751 N N . ASN A 1 92 ? 3.063 -4.921 -2.181 1.00 82.31 92 ASN A N 1
ATOM 752 C CA . ASN A 1 92 ? 3.578 -5.897 -3.141 1.00 82.31 92 ASN A CA 1
ATOM 753 C C . ASN A 1 92 ? 3.986 -5.251 -4.456 1.00 82.31 92 ASN A C 1
ATOM 755 O O . ASN A 1 92 ? 5.086 -5.493 -4.943 1.00 82.31 92 ASN A O 1
ATOM 759 N N . TYR A 1 93 ? 3.125 -4.407 -5.018 1.00 88.25 93 TYR A N 1
ATOM 760 C CA . TYR A 1 93 ? 3.429 -3.726 -6.270 1.00 88.25 93 TYR A CA 1
ATOM 761 C C . TYR A 1 93 ? 4.674 -2.859 -6.110 1.00 88.25 93 TYR A C 1
ATOM 763 O O . TYR A 1 93 ? 5.535 -2.861 -6.982 1.00 88.25 93 TYR A O 1
ATOM 771 N N . ALA A 1 94 ? 4.828 -2.181 -4.969 1.00 87.12 94 ALA A N 1
ATOM 772 C CA . ALA A 1 94 ? 6.028 -1.408 -4.690 1.00 87.12 94 ALA A CA 1
ATOM 773 C C . ALA A 1 94 ? 7.283 -2.286 -4.659 1.00 87.12 94 ALA A C 1
ATOM 775 O O . ALA A 1 94 ? 8.278 -1.927 -5.288 1.00 87.12 94 ALA A O 1
ATOM 776 N N . ALA A 1 95 ? 7.236 -3.430 -3.972 1.00 83.94 95 ALA A N 1
ATOM 777 C CA . ALA A 1 95 ? 8.358 -4.359 -3.886 1.00 83.94 95 ALA A CA 1
ATOM 778 C C . ALA A 1 95 ? 8.739 -4.931 -5.260 1.00 83.94 95 ALA A C 1
ATOM 780 O O . ALA A 1 95 ? 9.912 -4.905 -5.632 1.00 83.94 95 ALA A O 1
ATOM 781 N N . ILE A 1 96 ? 7.754 -5.381 -6.040 1.00 83.31 96 ILE A N 1
ATOM 782 C CA . ILE A 1 96 ? 7.976 -5.918 -7.384 1.00 83.31 96 ILE A CA 1
ATOM 783 C C . ILE A 1 96 ? 8.527 -4.812 -8.295 1.00 83.31 96 ILE A C 1
ATOM 785 O O . ILE A 1 96 ? 9.603 -4.971 -8.865 1.00 83.31 96 ILE A O 1
ATOM 789 N N . SER A 1 97 ? 7.879 -3.645 -8.373 1.00 85.94 97 SER A N 1
ATOM 790 C CA . SER A 1 97 ? 8.362 -2.541 -9.211 1.00 85.94 97 SER A CA 1
ATOM 791 C C . SER A 1 97 ? 9.766 -2.067 -8.830 1.00 85.94 97 SER A C 1
ATOM 793 O O . SER A 1 97 ? 10.525 -1.685 -9.717 1.00 85.94 97 SER A O 1
ATOM 795 N N . PHE A 1 98 ? 10.139 -2.120 -7.547 1.00 86.06 98 PHE A N 1
ATOM 796 C CA . PHE A 1 98 ? 11.495 -1.796 -7.099 1.00 86.06 98 PHE A CA 1
ATOM 797 C C . PHE A 1 98 ? 12.526 -2.750 -7.711 1.00 86.06 98 PHE A C 1
ATOM 799 O O . PHE A 1 98 ? 13.531 -2.294 -8.254 1.00 86.06 98 PHE A O 1
ATOM 806 N N . ILE A 1 99 ? 12.248 -4.059 -7.672 1.00 84.31 99 ILE A N 1
ATOM 807 C CA . ILE A 1 99 ? 13.107 -5.103 -8.257 1.00 84.31 99 ILE A CA 1
ATOM 808 C C . ILE A 1 99 ? 13.278 -4.886 -9.767 1.00 84.31 99 ILE A C 1
ATOM 810 O O . ILE A 1 99 ? 14.377 -5.058 -10.288 1.00 84.31 99 ILE A O 1
ATOM 814 N N . TYR A 1 100 ? 12.220 -4.451 -10.454 1.00 82.88 100 TYR A N 1
ATOM 815 C CA . TYR A 1 100 ? 12.216 -4.222 -11.902 1.00 82.88 100 TYR A CA 1
ATOM 816 C C . TYR A 1 100 ? 12.661 -2.811 -12.341 1.00 82.88 100 TYR A C 1
ATOM 818 O O . TYR A 1 100 ? 12.601 -2.502 -13.528 1.00 82.88 100 TYR A O 1
ATOM 826 N N . GLY A 1 101 ? 13.145 -1.957 -11.428 1.00 81.81 101 GLY A N 1
ATOM 827 C CA . GLY A 1 101 ? 13.830 -0.700 -11.780 1.00 81.81 101 GLY A CA 1
ATOM 828 C C . GLY A 1 101 ? 13.149 0.599 -11.333 1.00 81.81 101 GLY A C 1
ATOM 829 O O . GLY A 1 101 ? 13.746 1.673 -11.434 1.00 81.81 101 GLY A O 1
ATOM 830 N N . ALA A 1 102 ? 11.946 0.542 -10.761 1.00 88.31 102 ALA A N 1
ATOM 831 C CA . ALA A 1 102 ?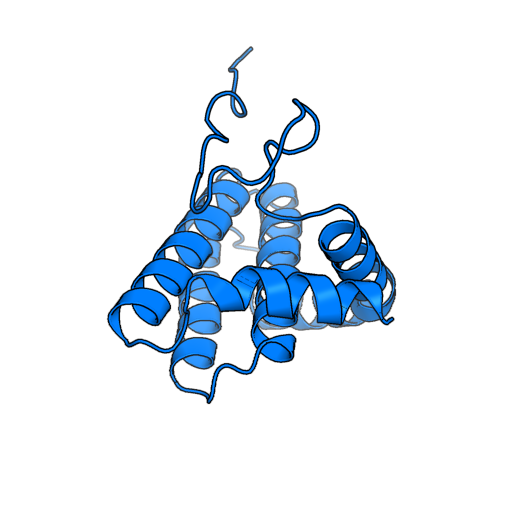 11.300 1.694 -10.131 1.00 88.31 102 ALA A CA 1
ATOM 832 C C . ALA A 1 102 ? 11.816 1.892 -8.694 1.00 88.31 102 ALA A C 1
ATOM 834 O O . ALA A 1 102 ? 11.110 1.657 -7.719 1.00 88.31 102 ALA A O 1
ATOM 835 N N . THR A 1 103 ? 13.062 2.333 -8.536 1.00 86.88 103 THR A N 1
ATOM 836 C CA . THR A 1 103 ? 13.752 2.385 -7.230 1.00 86.88 103 THR A CA 1
ATOM 837 C C . THR A 1 103 ? 13.079 3.257 -6.157 1.00 86.88 103 THR A C 1
ATOM 839 O O . THR A 1 103 ? 13.333 3.062 -4.970 1.00 86.88 103 THR A O 1
ATOM 842 N N . ASN A 1 104 ? 12.193 4.187 -6.535 1.00 88.50 104 ASN A N 1
ATOM 843 C CA . ASN A 1 104 ? 11.436 5.020 -5.593 1.00 88.50 104 ASN A CA 1
ATOM 844 C C . ASN A 1 104 ? 10.013 4.498 -5.325 1.00 88.50 104 ASN A C 1
ATOM 846 O O . ASN A 1 104 ? 9.274 5.139 -4.572 1.00 88.50 104 ASN A O 1
ATOM 850 N N . SER A 1 105 ? 9.605 3.360 -5.899 1.00 86.31 105 SER A N 1
ATOM 851 C CA . SER A 1 105 ? 8.265 2.793 -5.694 1.00 86.31 105 SER A CA 1
ATOM 852 C C . SER A 1 105 ? 7.890 2.586 -4.216 1.00 86.31 105 SER A C 1
ATOM 854 O O . SER A 1 105 ? 6.752 2.921 -3.875 1.00 86.31 105 SER A O 1
ATOM 856 N N . PRO A 1 106 ? 8.786 2.179 -3.282 1.00 86.81 106 PRO A N 1
ATOM 857 C CA . PRO A 1 106 ? 8.403 2.045 -1.874 1.00 86.81 106 PRO A CA 1
ATOM 858 C C . PRO A 1 106 ? 8.017 3.388 -1.250 1.00 86.81 106 PRO A C 1
ATOM 860 O O . PRO A 1 106 ? 7.027 3.489 -0.527 1.00 86.81 106 PRO A O 1
ATOM 863 N N . TYR A 1 107 ? 8.758 4.451 -1.573 1.00 84.19 107 TYR A N 1
ATOM 864 C CA . TYR A 1 107 ? 8.452 5.795 -1.090 1.00 84.19 107 TYR A CA 1
ATOM 865 C C . TYR A 1 107 ? 7.125 6.315 -1.660 1.00 84.19 107 TYR A C 1
ATOM 867 O O . TYR A 1 107 ? 6.315 6.885 -0.926 1.00 84.19 107 TYR A O 1
ATOM 875 N N . ILE A 1 108 ? 6.881 6.089 -2.955 1.00 87.12 108 ILE A N 1
ATOM 876 C CA . ILE A 1 108 ? 5.637 6.490 -3.626 1.00 87.12 108 ILE A CA 1
ATOM 877 C C . ILE A 1 108 ? 4.432 5.791 -2.982 1.00 87.12 108 ILE A C 1
ATOM 879 O O . ILE A 1 108 ? 3.451 6.459 -2.655 1.00 87.12 108 ILE A O 1
ATOM 883 N N . ALA A 1 109 ? 4.533 4.485 -2.722 1.00 86.81 109 ALA A N 1
ATOM 884 C CA . ALA A 1 109 ? 3.502 3.702 -2.043 1.00 86.81 109 ALA A CA 1
ATOM 885 C C . ALA A 1 109 ? 3.174 4.247 -0.649 1.00 86.81 109 ALA A C 1
ATOM 887 O O . ALA A 1 109 ? 2.010 4.495 -0.331 1.00 86.81 109 ALA A O 1
ATOM 888 N N . ILE A 1 110 ? 4.201 4.485 0.172 1.00 84.50 110 ILE A N 1
ATOM 889 C CA . ILE A 1 110 ? 4.030 5.030 1.525 1.00 84.50 110 ILE A CA 1
ATOM 890 C C . ILE A 1 110 ? 3.330 6.389 1.466 1.00 84.50 110 ILE A C 1
ATOM 892 O O . ILE A 1 110 ? 2.383 6.632 2.213 1.00 84.50 110 ILE A O 1
ATOM 896 N N . ARG A 1 111 ? 3.766 7.275 0.563 1.00 83.38 111 ARG A N 1
ATOM 897 C CA . ARG A 1 111 ? 3.169 8.606 0.403 1.00 83.38 111 ARG A CA 1
ATOM 898 C C . ARG A 1 111 ? 1.708 8.529 -0.050 1.00 83.38 111 ARG A C 1
ATOM 900 O O . ARG A 1 111 ? 0.887 9.302 0.437 1.00 83.38 111 ARG A O 1
ATOM 907 N N . ALA A 1 112 ? 1.375 7.606 -0.949 1.00 86.50 112 ALA A N 1
ATOM 908 C CA . ALA A 1 112 ? 0.006 7.407 -1.413 1.00 86.50 112 ALA A CA 1
ATOM 909 C C . ALA A 1 112 ? -0.913 6.920 -0.280 1.00 86.50 112 ALA A C 1
ATOM 911 O O . ALA A 1 112 ? -1.972 7.506 -0.056 1.00 86.50 112 ALA A O 1
ATOM 912 N N . LEU A 1 113 ? -0.475 5.923 0.497 1.00 85.94 113 LEU A N 1
ATOM 913 C CA . LEU A 1 113 ? -1.220 5.421 1.658 1.00 85.94 113 LEU A CA 1
ATOM 914 C C . LEU A 1 113 ? -1.359 6.481 2.760 1.00 85.94 113 LEU A C 1
ATOM 916 O O . LEU A 1 113 ? -2.421 6.603 3.368 1.00 85.94 113 LEU A O 1
ATOM 920 N N . TYR A 1 114 ? -0.322 7.292 2.988 1.00 83.25 114 TYR A N 1
ATOM 921 C CA . TYR A 1 114 ? -0.393 8.434 3.899 1.00 83.25 114 TYR A CA 1
ATOM 922 C C . TYR A 1 114 ? -1.504 9.404 3.488 1.00 83.25 114 TYR A C 1
ATOM 924 O O . TYR A 1 114 ? -2.353 9.764 4.305 1.00 83.25 114 TYR A O 1
ATOM 932 N N . ASN A 1 115 ? -1.509 9.814 2.217 1.00 83.44 115 ASN A N 1
ATOM 933 C CA . ASN A 1 115 ? -2.486 10.765 1.693 1.00 83.44 115 ASN A CA 1
ATOM 934 C C . ASN A 1 115 ? -3.908 10.197 1.753 1.00 83.44 115 ASN A C 1
ATOM 936 O O . ASN A 1 115 ? -4.834 10.922 2.108 1.00 83.44 115 ASN A O 1
ATOM 940 N N . LEU A 1 116 ? -4.069 8.901 1.473 1.00 84.75 116 LEU A N 1
ATOM 941 C CA . LEU A 1 116 ? -5.338 8.195 1.625 1.00 84.75 116 LEU A CA 1
ATOM 942 C C . LEU A 1 116 ? -5.862 8.292 3.061 1.00 84.75 116 LEU A C 1
ATOM 944 O O . LEU A 1 116 ? -6.989 8.727 3.274 1.00 84.75 116 LEU A O 1
ATOM 948 N N . VAL A 1 117 ? -5.044 7.927 4.052 1.00 83.00 117 VAL A N 1
ATOM 949 C CA . VAL A 1 117 ? -5.447 7.983 5.466 1.00 83.00 117 VAL A CA 1
ATOM 950 C C . VAL A 1 117 ? -5.797 9.413 5.878 1.00 83.00 117 VAL A C 1
ATOM 952 O O . VAL A 1 117 ? -6.782 9.612 6.583 1.00 83.00 117 VAL A O 1
ATOM 955 N N . GLN A 1 118 ? -5.034 10.413 5.427 1.00 81.88 118 GLN A N 1
ATOM 956 C CA . GLN A 1 118 ? -5.360 11.820 5.679 1.00 81.88 118 GLN A CA 1
ATOM 957 C C . GLN A 1 118 ? -6.715 12.210 5.077 1.00 81.88 118 GLN A C 1
ATOM 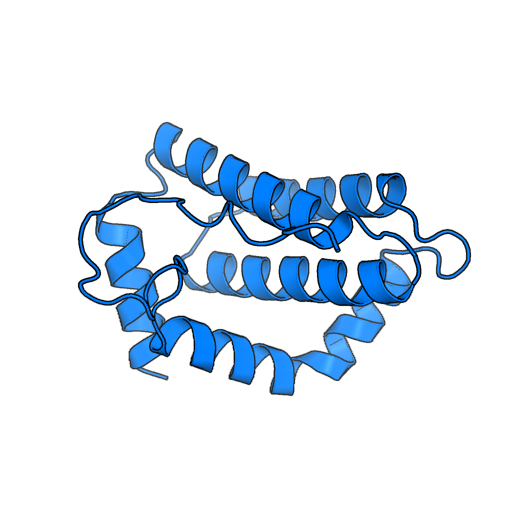959 O O . GLN A 1 118 ? -7.524 12.806 5.782 1.00 81.88 118 GLN A O 1
ATOM 964 N N . SER A 1 119 ? -6.990 11.833 3.824 1.00 82.75 119 SER A N 1
ATOM 965 C CA . SER A 1 119 ? -8.286 12.093 3.181 1.00 82.75 119 SER A CA 1
ATOM 966 C C . SER A 1 119 ? -9.426 11.452 3.967 1.00 82.75 119 SER A C 1
ATOM 968 O O . SER A 1 119 ? -10.365 12.134 4.360 1.00 82.75 119 SER A O 1
ATOM 970 N N . LEU A 1 120 ? -9.300 10.167 4.311 1.00 81.88 120 LEU A N 1
ATOM 971 C CA . LEU A 1 120 ? -10.324 9.452 5.071 1.00 81.88 120 LEU A CA 1
ATOM 972 C C . LEU A 1 120 ? -10.537 10.038 6.476 1.00 81.88 120 LEU A C 1
ATOM 974 O O . LEU A 1 120 ? -11.655 9.985 6.991 1.00 81.88 120 LEU A O 1
ATOM 978 N N . LYS A 1 121 ? -9.494 10.599 7.107 1.00 81.19 121 LYS A N 1
ATOM 979 C CA . LYS A 1 121 ? -9.625 11.340 8.372 1.00 81.19 121 LYS A CA 1
ATOM 980 C C . LYS A 1 121 ? -10.422 12.631 8.192 1.00 81.19 121 LYS A C 1
ATOM 982 O O . LYS A 1 121 ? -11.306 12.897 9.001 1.00 81.19 121 LYS A O 1
ATOM 987 N N . VAL A 1 122 ? -10.126 13.412 7.150 1.00 83.12 122 VAL A N 1
ATOM 988 C CA . VAL A 1 122 ? -10.859 14.651 6.825 1.00 83.12 122 VAL A CA 1
ATOM 989 C C . VAL A 1 122 ? -12.331 14.354 6.529 1.00 83.12 122 VAL A C 1
ATOM 991 O O . VAL A 1 122 ? -13.203 15.062 7.025 1.00 83.12 122 VAL A O 1
ATOM 994 N N . ASP A 1 123 ? -12.607 13.253 5.830 1.00 80.88 123 ASP A N 1
ATOM 995 C CA . ASP A 1 123 ? -13.964 12.806 5.491 1.00 80.88 123 ASP A CA 1
ATOM 996 C C . ASP A 1 123 ? -14.707 12.150 6.677 1.00 80.88 123 ASP A C 1
ATOM 998 O O . ASP A 1 123 ? -15.853 11.723 6.545 1.00 80.88 123 ASP A O 1
ATOM 1002 N N . GLY A 1 124 ? -14.063 12.009 7.844 1.00 78.12 124 GLY A N 1
ATOM 1003 C CA . GLY A 1 124 ? -14.640 11.384 9.042 1.00 78.12 124 GLY A CA 1
ATOM 1004 C C . GLY A 1 124 ? -14.791 9.855 8.974 1.00 78.12 124 GLY A C 1
ATOM 1005 O O . GLY A 1 124 ? -15.341 9.250 9.899 1.00 78.12 124 GLY A O 1
ATOM 1006 N N . ARG A 1 125 ? -14.281 9.225 7.909 1.00 76.69 125 ARG A N 1
ATOM 1007 C CA . ARG A 1 125 ? -14.305 7.771 7.661 1.00 76.69 125 ARG A CA 1
ATOM 1008 C C . ARG A 1 125 ? -13.201 7.026 8.414 1.00 76.69 125 ARG A C 1
ATOM 1010 O O . ARG A 1 125 ? -13.334 5.835 8.672 1.00 76.69 125 ARG A O 1
ATOM 1017 N N . PHE A 1 126 ? -12.129 7.722 8.793 1.00 75.50 126 PHE A N 1
ATOM 1018 C CA . PHE A 1 126 ? -11.044 7.190 9.617 1.00 75.50 126 PHE A CA 1
ATOM 1019 C C . PHE A 1 126 ? -10.974 7.972 10.932 1.00 75.50 126 PHE A C 1
ATOM 1021 O O . PHE A 1 126 ? -10.593 9.140 10.959 1.00 75.50 126 PHE A O 1
ATOM 1028 N N . LYS A 1 127 ? -11.347 7.335 12.040 1.00 77.00 127 LYS A N 1
ATOM 1029 C CA . LYS A 1 127 ? -11.289 7.910 13.391 1.00 77.00 127 LYS A CA 1
ATOM 1030 C C . LYS A 1 127 ? -10.040 7.411 14.111 1.00 77.00 127 LYS A C 1
ATOM 1032 O O . LYS A 1 127 ? -9.383 6.474 13.668 1.00 77.00 127 LYS A O 1
ATOM 1037 N N . ASP A 1 128 ? -9.710 7.999 15.255 1.00 67.44 128 ASP A N 1
ATOM 1038 C CA . ASP A 1 128 ? -8.550 7.530 16.025 1.00 67.44 128 ASP A CA 1
ATOM 1039 C C . ASP A 1 128 ? -8.741 6.096 16.556 1.00 67.44 128 ASP A C 1
ATOM 1041 O O . ASP A 1 128 ? -7.781 5.330 16.599 1.00 67.44 128 ASP A O 1
ATOM 1045 N N . ALA A 1 129 ? -9.983 5.690 16.851 1.00 70.94 129 ALA A N 1
ATOM 1046 C CA . ALA A 1 129 ? -10.325 4.316 17.240 1.00 70.94 129 ALA A CA 1
ATOM 1047 C C . ALA A 1 129 ? -10.193 3.296 16.092 1.00 70.94 129 ALA A C 1
ATOM 1049 O O . ALA A 1 129 ? -9.980 2.112 16.343 1.00 70.94 129 ALA A O 1
ATOM 1050 N N . THR A 1 130 ? -10.246 3.748 14.834 1.00 74.25 130 THR A N 1
ATOM 1051 C CA . THR A 1 130 ? -10.176 2.889 13.641 1.00 74.25 130 THR A CA 1
ATOM 1052 C C . THR A 1 130 ? -8.874 2.087 13.597 1.00 74.25 130 THR A C 1
ATOM 1054 O O . THR A 1 130 ? -8.870 0.939 13.161 1.00 74.25 130 THR A O 1
ATOM 1057 N N . TRP A 1 131 ? -7.766 2.636 14.111 1.00 72.19 131 TRP A N 1
ATOM 1058 C CA . TRP A 1 131 ? -6.513 1.881 14.205 1.00 72.19 131 TRP A CA 1
ATOM 1059 C C . TRP A 1 131 ? -6.585 0.719 15.197 1.00 72.19 131 TRP A C 1
ATOM 1061 O O . TRP A 1 131 ? -6.078 -0.365 14.909 1.00 72.19 131 TRP A O 1
ATOM 1071 N N . SER A 1 132 ? -7.234 0.928 16.342 1.00 70.75 132 SER A N 1
ATOM 1072 C CA . SER A 1 132 ? -7.461 -0.128 17.329 1.00 70.75 132 SER A CA 1
ATOM 1073 C C . SER A 1 132 ? -8.386 -1.214 16.775 1.00 70.75 132 SER A C 1
ATOM 1075 O O . SER A 1 132 ? -8.119 -2.393 16.974 1.00 70.75 132 SER A O 1
ATOM 1077 N N . GLU A 1 133 ? -9.411 -0.840 16.007 1.00 74.62 133 GLU A N 1
ATOM 1078 C CA . GLU A 1 133 ? -10.313 -1.793 15.348 1.00 74.62 133 GLU A CA 1
ATOM 1079 C C . GLU A 1 133 ? -9.586 -2.652 14.299 1.00 74.62 133 GLU A C 1
ATOM 1081 O O . GLU A 1 133 ? -9.799 -3.864 14.235 1.00 74.62 133 GLU A O 1
ATOM 1086 N N . ILE A 1 134 ? -8.685 -2.055 13.505 1.00 73.69 134 ILE A N 1
ATOM 1087 C CA . ILE A 1 134 ? -7.827 -2.802 12.569 1.00 73.69 134 ILE A CA 1
ATOM 1088 C C . ILE A 1 134 ? -6.929 -3.779 13.331 1.00 73.69 134 ILE A C 1
ATOM 1090 O O . ILE A 1 134 ? -6.777 -4.924 12.909 1.00 73.69 134 ILE A O 1
ATOM 1094 N N . HIS A 1 135 ? -6.341 -3.341 14.447 1.00 70.56 135 HIS A N 1
ATOM 1095 C CA . HIS A 1 135 ? -5.507 -4.202 15.277 1.00 70.56 135 HIS A CA 1
ATOM 1096 C C . HIS A 1 135 ? -6.288 -5.421 15.783 1.00 70.56 135 HIS A C 1
ATOM 1098 O O . HIS A 1 135 ? -5.846 -6.544 15.560 1.00 70.56 135 HIS A O 1
ATOM 1104 N N . THR A 1 136 ? -7.462 -5.222 16.390 1.00 74.31 136 THR A N 1
ATOM 1105 C CA . THR A 1 136 ? -8.320 -6.320 16.869 1.00 74.31 136 THR A CA 1
ATOM 1106 C C . THR A 1 136 ? -8.679 -7.285 15.741 1.00 74.31 136 THR A C 1
ATOM 1108 O O . THR A 1 136 ? -8.508 -8.492 15.879 1.00 74.31 136 THR A O 1
ATOM 1111 N N . LEU A 1 137 ? -9.067 -6.761 14.576 1.00 75.38 137 LEU A N 1
ATOM 1112 C CA . LEU A 1 137 ? -9.425 -7.574 13.414 1.00 75.38 137 LEU A CA 1
ATOM 1113 C C . LEU A 1 137 ? -8.281 -8.477 12.917 1.00 75.38 137 LEU A C 1
ATOM 1115 O O . LEU A 1 137 ? -8.532 -9.577 12.417 1.00 75.38 137 LEU A O 1
ATOM 1119 N N . CYS A 1 138 ? -7.039 -8.009 13.025 1.00 69.06 138 CYS A N 1
ATOM 1120 C CA . CYS A 1 138 ? -5.850 -8.780 12.666 1.00 69.06 138 CYS A CA 1
ATOM 1121 C C . CYS A 1 138 ? -5.401 -9.747 13.773 1.00 69.06 138 CYS A C 1
ATOM 1123 O O . CYS A 1 138 ? -4.696 -10.700 13.465 1.00 69.06 138 CYS A O 1
ATOM 1125 N N . SER A 1 139 ? -5.787 -9.511 15.028 1.00 70.94 139 SER A N 1
ATOM 1126 C CA . SER A 1 139 ? -5.458 -10.372 16.173 1.00 70.94 139 SER A CA 1
ATOM 1127 C C . SER A 1 139 ? -6.393 -11.581 16.313 1.00 70.94 139 SER A C 1
ATOM 1129 O O . SER A 1 139 ? -5.981 -12.596 16.868 1.00 70.94 139 SER A O 1
ATOM 1131 N N . ASP A 1 140 ? -7.623 -11.490 15.800 1.00 58.50 140 ASP A N 1
ATOM 1132 C CA . ASP A 1 140 ? -8.647 -12.545 15.895 1.00 58.50 140 ASP A CA 1
ATOM 1133 C C . ASP A 1 140 ? -8.588 -13.595 14.749 1.00 58.50 140 ASP A C 1
ATOM 1135 O O . ASP A 1 140 ? -9.486 -14.432 14.637 1.00 58.50 140 ASP A O 1
ATOM 1139 N N . ASN A 1 141 ? -7.567 -13.557 13.875 1.00 49.22 141 ASN A N 1
ATOM 1140 C CA . ASN A 1 141 ? -7.382 -14.446 12.703 1.00 49.22 141 ASN A CA 1
ATOM 1141 C C . ASN A 1 141 ? -6.009 -15.135 12.669 1.00 49.22 141 ASN A C 1
ATOM 1143 O O . ASN A 1 141 ? -5.862 -16.097 11.866 1.00 49.22 141 ASN A O 1
#

Organism: NCBI:txid280406

Foldseek 3Di:
DDPPPPPLPDDDDPPDDDPVPSDLDDVLLVVLLVVCCVVCVVVLVVVLVVQDDLVDLALVSLLVSLLVLLVVCVPDLDDLVVLSVNLSSQCVSLVVSCVSPHVCSVVSSVVSNVVSLVVCVVVVNDDSCSSVVSSVVSNVD

Sequence (141 aa):
MQDYYSAWKWRPCKQYASEKDRTLFTSAIENQVKKLLDNMGPYTHVCFENDFDPLNISNKSFQEVCSRIVKEHLEEDVGLKRFVKLCCVVGNYAAISFIYGATNSPYIAIRALYNLVQSLKVDGRFKDATWSEIHTLCSDN

pLDDT: mean 71.74, std 16.45, range [29.86, 92.94]

Radius of gyration: 15.43 Å; chains: 1; bounding box: 43×32×44 Å

Secondary structure (DSSP, 8-state):
---TTTT----SSS---SGGG-SSS-HHHHHHHHHHHHHHHHHHHHHHHHHS-TT---HHHHHHHHHHHHHHHHHS---HHHHHHHHHHHHHHHHHHHHTT-TTHHHHHHHHHHHHHHHHHHTTSS-HHHHHHHHHHHH--